Protein AF-A0A957HB19-F1 (afdb_monomer_lite)

Sequence (182 aa):
MRMFRFAVVLMVLAFVAALVPATLAQDTSLGLNGDDAALLGAATANSSEYSQLSFAYTGDFNVSGIPDSGDVSVSFSGSGAVNGEAEAFEMTISGQATVEGQTNPFELELRVIGDMFYVNLGPAFGGWLGGSINEMMDLSSAMGGSMLPVDPSTLQDPEAMSEAMGQIMEMPGMMEAITALS

Foldseek 3Di:
DVVVVVVVVVVVVVVCVVVVVVVVPPPPQPPDDPVVSVVVVVVVVVVVPDQKDKDKDKDKDWDADDPPWGIKIKTKIKIKMHGNVQNKIKMKMWIWIATPNDIDTWIKIWMDGPQKIWIARDVVVPGIDMDGPVVVVVVCQVVVVPPDLDRVVLVVPPVSVVVSVVVVVVDPCVVVVVVVVD

Radius of gyration: 26.48 Å; chains: 1; bounding box: 52×46×79 Å

Secondary structure (DSSP, 8-state):
-HHHHHHHHHHHHHHHHHHHHHHHSS-TTTT--HHHHHHHHHHHHHHTT-SEEEEEEEEEEEE---TTT--EEEEEEEEEEEETTTTEEEEEEEEEEEETTEEEEEEEEEEEETTEEEEE--GGGTSEEEEEHHHHHHHHHHHHTTT-SS-GGGGS-HHHHHHHHHHHHTSTTHHHHHHH--

Structure (mmCIF, N/CA/C/O backbone):
data_AF-A0A957HB19-F1
#
_entry.id   AF-A0A957HB19-F1
#
loop_
_atom_site.group_PDB
_atom_site.id
_atom_site.type_symbol
_atom_site.label_atom_id
_atom_site.label_alt_id
_atom_site.label_comp_id
_atom_site.label_asym_id
_atom_site.label_entity_id
_atom_site.label_seq_id
_atom_site.pdbx_PDB_ins_code
_atom_site.Cartn_x
_atom_site.Cartn_y
_atom_site.Cartn_z
_atom_site.occupancy
_atom_site.B_iso_or_equiv
_atom_site.auth_seq_id
_atom_site.auth_comp_id
_atom_site.auth_asym_id
_atom_site.auth_atom_id
_atom_site.pdbx_PDB_model_num
ATOM 1 N N . MET A 1 1 ? 6.281 -35.777 55.386 1.00 58.38 1 MET A N 1
ATOM 2 C CA . MET A 1 1 ? 5.238 -35.196 54.499 1.00 58.38 1 MET A CA 1
ATOM 3 C C . MET A 1 1 ? 5.068 -33.679 54.624 1.00 58.38 1 MET A C 1
ATOM 5 O O . MET A 1 1 ? 4.928 -33.041 53.592 1.00 58.38 1 MET A O 1
ATOM 9 N N . ARG A 1 2 ? 5.100 -33.064 55.822 1.00 58.09 2 ARG A N 1
ATOM 10 C CA . ARG A 1 2 ? 4.952 -31.594 55.958 1.00 58.09 2 ARG A CA 1
ATOM 11 C C . ARG A 1 2 ? 6.077 -30.792 55.281 1.00 58.09 2 ARG A C 1
ATOM 13 O O . ARG A 1 2 ? 5.779 -29.840 54.577 1.00 58.09 2 ARG A O 1
ATOM 20 N N . MET A 1 3 ? 7.335 -31.231 55.400 1.00 68.56 3 MET A N 1
ATOM 21 C CA . MET A 1 3 ? 8.467 -30.549 54.747 1.00 68.56 3 MET A CA 1
ATOM 22 C C . MET A 1 3 ? 8.431 -30.618 53.212 1.00 68.56 3 MET A C 1
ATOM 24 O O . MET A 1 3 ? 8.781 -29.650 52.553 1.00 68.56 3 MET A O 1
ATOM 28 N N . PHE A 1 4 ? 7.940 -31.721 52.636 1.00 71.44 4 PHE A N 1
ATOM 29 C CA . PHE A 1 4 ? 7.810 -31.861 51.180 1.00 71.44 4 PHE A CA 1
ATOM 30 C C . PHE A 1 4 ? 6.782 -30.878 50.602 1.00 71.44 4 PHE A C 1
ATOM 32 O O . PHE A 1 4 ? 7.027 -30.251 49.580 1.00 71.44 4 PHE A O 1
ATOM 39 N N . ARG A 1 5 ? 5.658 -30.669 51.302 1.00 72.06 5 ARG A N 1
ATOM 40 C CA . ARG A 1 5 ? 4.642 -29.681 50.903 1.00 72.06 5 ARG A CA 1
ATOM 41 C C . ARG A 1 5 ? 5.182 -28.248 50.953 1.00 72.06 5 ARG A C 1
ATOM 43 O O . ARG A 1 5 ? 4.887 -27.470 50.058 1.00 72.06 5 ARG A O 1
ATOM 50 N N . PHE A 1 6 ? 6.008 -27.923 51.949 1.00 83.38 6 PHE A N 1
ATOM 51 C CA . PHE A 1 6 ? 6.676 -26.619 52.027 1.00 83.38 6 PHE A CA 1
ATOM 52 C C . PHE A 1 6 ? 7.694 -26.405 50.902 1.00 83.38 6 PHE A C 1
ATOM 54 O O . PHE A 1 6 ? 7.733 -25.321 50.329 1.00 83.38 6 PHE A O 1
ATOM 61 N N . ALA A 1 7 ? 8.468 -27.435 50.547 1.00 81.81 7 ALA A N 1
ATOM 62 C CA . ALA A 1 7 ? 9.421 -27.360 49.441 1.00 81.81 7 ALA A CA 1
ATOM 63 C C . ALA A 1 7 ? 8.722 -27.116 48.092 1.00 81.81 7 ALA A C 1
ATOM 65 O O . ALA A 1 7 ? 9.163 -26.270 47.320 1.00 81.81 7 ALA A O 1
ATOM 66 N N . VAL A 1 8 ? 7.596 -27.792 47.838 1.00 84.38 8 VAL A N 1
ATOM 67 C CA . VAL A 1 8 ? 6.801 -27.592 46.614 1.00 84.38 8 VAL A CA 1
ATOM 68 C C . VAL A 1 8 ? 6.207 -26.182 46.556 1.00 84.38 8 VAL A C 1
ATOM 70 O O . VAL A 1 8 ? 6.277 -25.537 45.515 1.00 84.38 8 VAL A O 1
ATOM 73 N N . VAL A 1 9 ? 5.676 -25.663 47.668 1.00 87.62 9 VAL A N 1
ATOM 74 C CA . VAL A 1 9 ? 5.139 -24.291 47.712 1.00 87.62 9 VAL A CA 1
ATOM 75 C C . VAL A 1 9 ? 6.237 -23.257 47.464 1.00 87.62 9 VAL A C 1
ATOM 77 O O . VAL A 1 9 ? 6.033 -22.350 46.666 1.00 87.62 9 VAL A O 1
ATOM 80 N N . LEU A 1 10 ? 7.413 -23.410 48.080 1.00 86.44 10 LEU A N 1
ATOM 81 C CA . LEU A 1 10 ? 8.551 -22.510 47.856 1.00 86.44 10 LEU A CA 1
ATOM 82 C C . LEU A 1 10 ? 9.069 -22.568 46.417 1.00 86.44 10 LEU A C 1
ATOM 84 O O . LEU A 1 10 ? 9.413 -21.530 45.862 1.00 86.44 10 LEU A O 1
ATOM 88 N N . MET A 1 11 ? 9.081 -23.750 45.798 1.00 87.62 11 MET A N 1
ATOM 89 C CA . MET A 1 11 ? 9.451 -23.909 44.392 1.00 87.62 11 MET A CA 1
ATOM 90 C C . MET A 1 11 ? 8.470 -23.176 43.471 1.00 87.62 11 MET A C 1
ATOM 92 O O . MET A 1 11 ? 8.909 -22.437 42.596 1.00 87.62 11 MET A O 1
ATOM 96 N N . VAL A 1 12 ? 7.158 -23.325 43.682 1.00 86.38 12 VAL A N 1
ATOM 97 C CA . VAL A 1 12 ? 6.139 -22.602 42.900 1.00 86.38 12 VAL A CA 1
ATOM 98 C C . VAL A 1 12 ? 6.275 -21.092 43.101 1.00 86.38 12 VAL A C 1
ATOM 100 O O . VAL A 1 12 ? 6.215 -20.338 42.137 1.00 86.38 12 VAL A O 1
ATOM 103 N N . LEU A 1 13 ? 6.525 -20.643 44.332 1.00 86.44 13 LEU A N 1
ATOM 104 C CA . LEU A 1 13 ? 6.672 -19.222 44.649 1.00 86.44 13 LEU A CA 1
ATOM 105 C C . LEU A 1 13 ? 7.944 -18.622 44.029 1.00 86.44 13 LEU A C 1
ATOM 107 O O . LEU A 1 13 ? 7.901 -17.509 43.515 1.00 86.44 13 LEU A O 1
ATOM 111 N N . ALA A 1 14 ? 9.044 -19.380 44.000 1.00 84.88 14 ALA A N 1
ATOM 112 C CA . ALA A 1 14 ? 10.265 -19.008 43.289 1.00 84.88 14 ALA A CA 1
ATOM 113 C C . ALA A 1 14 ? 10.051 -18.960 41.767 1.00 84.88 14 ALA A C 1
ATOM 115 O O . ALA A 1 14 ? 10.552 -18.053 41.109 1.00 84.88 14 ALA A O 1
ATOM 116 N N . PHE A 1 15 ? 9.266 -19.889 41.213 1.00 79.19 15 PHE A N 1
ATOM 117 C CA . PHE A 1 15 ? 8.933 -19.912 39.787 1.00 79.19 15 PHE A CA 1
ATOM 118 C C . PHE A 1 15 ? 8.067 -18.708 39.387 1.00 79.19 15 PHE A C 1
ATOM 120 O O . PHE A 1 15 ? 8.348 -18.047 38.392 1.00 79.19 15 PHE A O 1
ATOM 127 N N . VAL A 1 16 ? 7.068 -18.358 40.204 1.00 78.94 16 VAL A N 1
ATOM 128 C CA . VAL A 1 16 ? 6.241 -17.155 40.009 1.00 78.94 16 VAL A CA 1
ATOM 129 C C . VAL A 1 16 ? 7.084 -15.885 40.155 1.00 78.94 16 VAL A C 1
ATOM 131 O O . VAL A 1 16 ? 6.994 -14.995 39.316 1.00 78.94 16 VAL A O 1
ATOM 134 N N . ALA A 1 17 ? 7.959 -15.812 41.163 1.00 79.88 17 ALA A N 1
ATOM 135 C CA . ALA A 1 17 ? 8.845 -14.665 41.360 1.00 79.88 17 ALA A CA 1
ATOM 136 C C . ALA A 1 17 ? 9.857 -14.475 40.214 1.00 79.88 17 ALA A C 1
ATOM 138 O O . ALA A 1 17 ? 10.250 -13.345 39.940 1.00 79.88 17 ALA A O 1
ATOM 139 N N . ALA A 1 18 ? 10.260 -15.555 39.537 1.00 73.19 18 ALA A N 1
ATOM 140 C CA . ALA A 1 18 ? 11.157 -15.500 38.383 1.00 73.19 18 ALA A CA 1
ATOM 141 C C . ALA A 1 18 ? 10.434 -15.155 37.067 1.00 73.19 18 ALA A C 1
ATOM 143 O O . ALA A 1 18 ? 11.005 -14.475 36.218 1.00 73.19 18 ALA A O 1
ATOM 144 N N . LEU A 1 19 ? 9.184 -15.597 36.892 1.00 63.00 19 LEU A N 1
ATOM 145 C CA . LEU A 1 19 ? 8.416 -15.370 35.662 1.00 63.00 19 LEU A CA 1
ATOM 146 C C . LEU A 1 19 ? 7.810 -13.965 35.572 1.00 63.00 19 LEU A C 1
ATOM 148 O O . LEU A 1 19 ? 7.739 -13.411 34.479 1.00 63.00 19 LEU A O 1
ATOM 152 N N . VAL A 1 20 ? 7.408 -13.370 36.699 1.00 65.75 20 VAL A N 1
ATOM 153 C CA . VAL A 1 20 ? 6.741 -12.055 36.7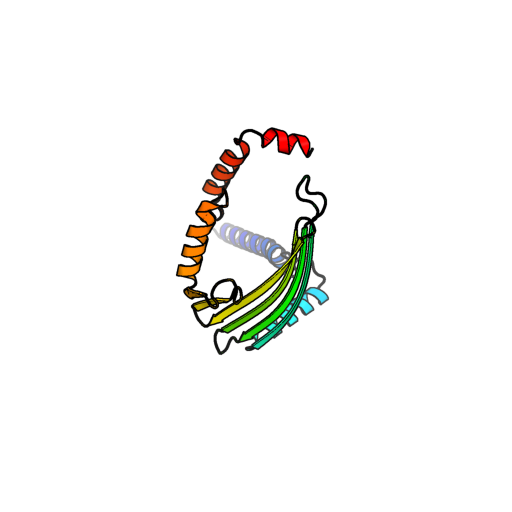12 1.00 65.75 20 VAL A CA 1
ATOM 154 C C . VAL A 1 20 ? 7.622 -10.935 36.130 1.00 65.75 20 VAL A C 1
ATOM 156 O O . VAL A 1 20 ? 7.134 -10.198 35.273 1.00 65.75 20 VAL A O 1
ATOM 159 N N . PRO A 1 21 ? 8.918 -10.804 36.485 1.00 62.47 21 PRO A N 1
ATOM 160 C CA . PRO A 1 21 ? 9.783 -9.806 35.860 1.00 62.47 21 PRO A CA 1
ATOM 161 C C . PRO A 1 21 ? 10.007 -10.071 34.369 1.00 62.47 21 PRO A C 1
ATOM 163 O O . PRO A 1 21 ? 10.090 -9.122 33.605 1.00 62.47 21 PRO A O 1
ATOM 166 N N . ALA A 1 22 ? 10.058 -11.335 33.935 1.00 61.47 22 ALA A N 1
ATOM 167 C CA . ALA A 1 22 ? 10.263 -11.688 32.529 1.00 61.47 22 ALA A CA 1
ATOM 168 C C . ALA A 1 22 ? 9.052 -11.328 31.650 1.00 61.47 22 ALA A C 1
ATOM 170 O O . ALA A 1 22 ? 9.232 -10.869 30.527 1.00 61.47 22 ALA A O 1
ATOM 171 N N . THR A 1 23 ? 7.827 -11.464 32.170 1.00 58.50 23 THR A N 1
ATOM 172 C CA . THR A 1 23 ? 6.610 -11.002 31.477 1.00 58.50 23 THR A CA 1
ATOM 173 C C . THR A 1 23 ? 6.454 -9.483 31.491 1.00 58.50 23 THR A C 1
ATOM 175 O O . THR A 1 23 ? 5.853 -8.932 30.581 1.00 58.50 23 THR A O 1
ATOM 178 N N . LEU A 1 24 ? 7.002 -8.802 32.503 1.00 57.06 24 LEU A N 1
ATOM 179 C CA . LEU A 1 24 ? 7.000 -7.335 32.591 1.00 57.06 24 LEU A CA 1
ATOM 180 C C . LEU A 1 24 ? 8.179 -6.685 31.842 1.00 57.06 24 LEU A C 1
ATOM 182 O O . LEU A 1 24 ? 8.154 -5.482 31.612 1.00 57.06 24 LEU A O 1
ATOM 186 N N . ALA A 1 25 ? 9.203 -7.463 31.477 1.00 56.97 25 ALA A N 1
ATOM 187 C CA . ALA A 1 25 ? 10.371 -7.026 30.707 1.00 56.97 25 ALA A CA 1
ATOM 188 C C . ALA A 1 25 ? 10.254 -7.312 29.200 1.00 56.97 25 ALA A C 1
ATOM 190 O O . ALA A 1 25 ? 11.120 -6.887 28.436 1.00 56.97 25 ALA A O 1
ATOM 191 N N . GLN A 1 26 ? 9.205 -8.015 28.753 1.00 55.59 26 GLN A N 1
ATOM 192 C CA . GLN A 1 26 ? 8.789 -7.957 27.353 1.00 55.59 26 GLN A CA 1
ATOM 193 C C . GLN A 1 26 ? 8.172 -6.583 27.133 1.00 55.59 26 GLN A C 1
ATOM 195 O O . GLN A 1 26 ? 6.976 -6.381 27.314 1.00 55.59 26 GLN A O 1
ATOM 200 N N . ASP A 1 27 ? 9.048 -5.626 26.855 1.00 54.56 27 ASP A N 1
ATOM 201 C CA . ASP A 1 27 ? 8.723 -4.230 26.655 1.00 54.56 27 ASP A CA 1
ATOM 202 C C . ASP A 1 27 ? 7.704 -4.118 25.513 1.00 54.56 27 ASP A C 1
ATOM 204 O O . ASP A 1 27 ? 8.034 -4.215 24.329 1.00 54.56 27 ASP A O 1
ATOM 208 N N . THR A 1 28 ? 6.428 -3.965 25.872 1.00 59.69 28 THR A N 1
ATOM 209 C CA . THR A 1 28 ? 5.315 -3.812 24.922 1.00 59.69 28 THR A CA 1
ATOM 210 C C . THR A 1 28 ? 5.463 -2.551 24.069 1.00 59.69 28 THR A C 1
ATOM 212 O O . THR A 1 28 ? 4.689 -2.341 23.143 1.00 59.69 28 THR A O 1
ATOM 215 N N . SER A 1 29 ? 6.449 -1.707 24.385 1.00 61.72 29 SER A N 1
ATOM 216 C CA . SER A 1 29 ? 6.801 -0.491 23.666 1.00 61.72 29 SER A CA 1
ATOM 217 C C . SER A 1 29 ? 7.586 -0.728 22.373 1.00 61.72 29 SER A C 1
ATOM 219 O O . SER A 1 29 ? 7.877 0.246 21.693 1.00 61.72 29 SER A O 1
ATOM 221 N N . LEU A 1 30 ? 7.971 -1.966 22.020 1.00 72.31 30 LEU A N 1
ATOM 222 C CA . LEU A 1 30 ? 8.841 -2.244 20.859 1.00 72.31 30 LEU A CA 1
ATOM 223 C C . LEU A 1 30 ? 10.184 -1.476 20.908 1.00 72.31 30 LEU A C 1
ATOM 225 O O . LEU A 1 30 ? 10.783 -1.192 19.873 1.00 72.31 30 LEU A O 1
ATOM 229 N N . GLY A 1 31 ? 10.660 -1.135 22.111 1.00 77.44 31 GLY A N 1
ATOM 230 C CA . GLY A 1 31 ? 11.873 -0.336 22.312 1.00 77.44 31 GLY A CA 1
ATOM 231 C C . GLY A 1 31 ? 11.663 1.179 22.199 1.00 77.44 31 GLY A C 1
ATOM 232 O O . GLY A 1 31 ? 12.643 1.921 22.125 1.00 77.44 31 GLY A O 1
ATOM 233 N N . LEU A 1 32 ? 10.413 1.648 22.179 1.00 79.69 32 LEU A N 1
ATOM 234 C CA . LEU A 1 32 ? 10.071 3.067 22.251 1.00 79.69 32 LEU A CA 1
ATOM 235 C C . LEU A 1 32 ? 10.176 3.580 23.694 1.00 79.69 32 LEU A C 1
ATOM 237 O O . LEU A 1 32 ? 10.000 2.836 24.658 1.00 79.69 32 LEU A O 1
ATOM 241 N N . ASN A 1 33 ? 10.436 4.879 23.865 1.00 88.31 33 ASN A N 1
ATOM 242 C CA . ASN A 1 33 ? 10.312 5.481 25.192 1.00 88.31 33 ASN A CA 1
ATOM 243 C C . ASN A 1 33 ? 8.830 5.480 25.641 1.00 88.31 33 ASN A C 1
ATOM 245 O O . ASN A 1 33 ? 7.916 5.329 24.828 1.00 88.31 33 ASN A O 1
ATOM 249 N N . GLY A 1 34 ? 8.584 5.624 26.948 1.00 85.62 34 GLY A N 1
ATOM 250 C CA . GLY A 1 34 ? 7.233 5.505 27.513 1.00 85.62 34 GLY A CA 1
ATOM 251 C C . GLY A 1 34 ? 6.215 6.504 26.948 1.00 85.62 34 GLY A C 1
ATOM 252 O O . GLY A 1 34 ? 5.042 6.157 26.814 1.00 85.62 34 GLY A O 1
ATOM 253 N N . ASP A 1 35 ? 6.659 7.704 26.569 1.00 88.00 35 ASP A N 1
ATOM 254 C CA . ASP A 1 35 ? 5.794 8.736 25.991 1.00 88.00 35 ASP A CA 1
ATOM 255 C C . ASP A 1 35 ? 5.421 8.400 24.536 1.00 88.00 35 ASP A C 1
ATOM 257 O O . ASP A 1 35 ? 4.253 8.496 24.158 1.00 88.00 35 ASP A O 1
ATOM 261 N N . ASP A 1 36 ? 6.374 7.914 23.738 1.00 84.38 36 ASP A N 1
ATOM 262 C CA . ASP A 1 36 ? 6.158 7.479 22.353 1.00 84.38 36 ASP A CA 1
ATOM 263 C C . ASP A 1 36 ? 5.262 6.235 22.289 1.00 84.38 36 ASP A C 1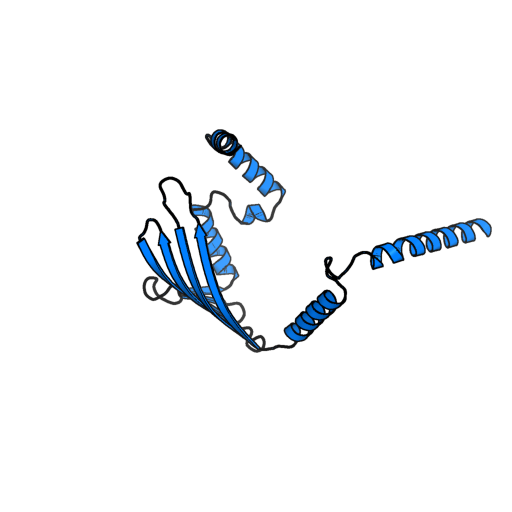
ATOM 265 O O . ASP A 1 36 ? 4.357 6.151 21.456 1.00 84.38 36 ASP A O 1
ATOM 269 N N . ALA A 1 37 ? 5.455 5.286 23.208 1.00 80.81 37 ALA A N 1
ATOM 270 C CA . ALA A 1 37 ? 4.590 4.117 23.332 1.00 80.81 37 ALA A CA 1
ATOM 271 C C . ALA A 1 37 ? 3.150 4.513 23.702 1.00 80.81 37 ALA A C 1
ATOM 273 O O . ALA A 1 37 ? 2.193 3.966 23.148 1.00 80.81 37 ALA A O 1
ATOM 274 N N . ALA A 1 38 ? 2.982 5.491 24.599 1.00 85.31 38 ALA A N 1
ATOM 275 C CA . ALA A 1 38 ? 1.671 6.022 24.958 1.00 85.31 38 ALA A CA 1
ATOM 276 C C . ALA A 1 38 ? 1.005 6.757 23.782 1.00 85.31 38 ALA A C 1
ATOM 278 O O . ALA A 1 38 ? -0.193 6.578 23.556 1.00 85.31 38 ALA A O 1
ATOM 279 N N . LEU A 1 39 ? 1.767 7.531 23.001 1.00 85.62 39 LEU A N 1
ATOM 280 C CA . LEU A 1 39 ? 1.274 8.196 21.792 1.00 85.62 39 LEU A CA 1
ATOM 281 C C . LEU A 1 39 ? 0.835 7.190 20.722 1.00 85.62 39 LEU A C 1
ATOM 283 O O . LEU A 1 39 ? -0.255 7.334 20.170 1.00 85.62 39 LEU A O 1
ATOM 287 N N . LEU A 1 40 ? 1.634 6.152 20.461 1.00 82.94 40 LEU A N 1
ATOM 288 C CA . LEU A 1 40 ? 1.288 5.096 19.506 1.00 82.94 40 LEU A CA 1
ATOM 289 C C . LEU A 1 40 ? 0.053 4.304 19.965 1.00 82.94 40 LEU A C 1
ATOM 291 O O . LEU A 1 40 ? -0.844 4.025 19.166 1.00 82.94 40 LEU A O 1
ATOM 295 N N . GLY A 1 41 ? -0.024 3.990 21.260 1.00 82.56 41 GLY A N 1
ATOM 296 C CA . GLY A 1 41 ? -1.184 3.337 21.863 1.00 82.56 41 GLY A CA 1
ATOM 297 C C . GLY A 1 41 ? -2.454 4.180 21.733 1.00 82.56 41 GLY A C 1
ATOM 298 O O . GLY A 1 41 ? -3.487 3.669 21.308 1.00 82.56 41 GLY A O 1
ATOM 299 N N . ALA A 1 42 ? -2.372 5.483 22.016 1.00 83.81 42 ALA A N 1
ATOM 300 C CA . ALA A 1 42 ? -3.491 6.409 21.860 1.00 83.81 42 ALA A CA 1
ATOM 301 C C . ALA A 1 42 ? -3.912 6.576 20.390 1.00 83.81 42 ALA A C 1
ATOM 303 O O . ALA A 1 42 ? -5.105 6.591 20.093 1.00 83.81 42 ALA A O 1
ATOM 304 N N . ALA A 1 43 ? -2.957 6.653 19.458 1.00 79.69 43 ALA A N 1
ATOM 305 C CA . ALA A 1 43 ? -3.244 6.712 18.026 1.00 79.69 43 ALA A CA 1
ATOM 306 C C . ALA A 1 43 ? -3.964 5.445 17.533 1.00 79.69 43 ALA A C 1
ATOM 308 O O . ALA A 1 43 ? -4.912 5.549 16.760 1.00 79.69 43 ALA A O 1
ATOM 309 N N . THR A 1 44 ? -3.554 4.272 18.024 1.00 78.56 44 THR A N 1
ATOM 310 C CA . THR A 1 44 ? -4.175 2.978 17.692 1.00 78.56 44 THR A CA 1
ATOM 311 C C . THR A 1 44 ? -5.575 2.843 18.294 1.00 78.56 44 THR A C 1
ATOM 313 O O . THR A 1 44 ? -6.501 2.391 17.627 1.00 78.56 44 THR A O 1
ATOM 316 N N . ALA A 1 45 ? -5.756 3.262 19.550 1.00 78.06 45 ALA A N 1
ATOM 317 C CA . ALA A 1 45 ? -7.071 3.268 20.185 1.00 78.06 45 ALA A CA 1
ATOM 318 C C . ALA A 1 45 ? -8.041 4.176 19.413 1.00 78.06 45 ALA A C 1
ATOM 320 O O . ALA A 1 45 ? -9.124 3.738 19.037 1.00 78.06 45 ALA A O 1
ATOM 321 N N . ASN A 1 46 ? -7.603 5.393 19.075 1.00 78.06 46 ASN A N 1
ATOM 322 C CA . ASN A 1 46 ? -8.402 6.330 18.291 1.00 78.06 46 ASN A CA 1
ATOM 323 C C . ASN A 1 46 ? -8.687 5.807 16.875 1.00 78.06 46 ASN A C 1
ATOM 325 O O . ASN A 1 46 ? -9.778 6.030 16.363 1.00 78.06 46 ASN A O 1
ATOM 329 N N . SER A 1 47 ? -7.741 5.113 16.226 1.00 74.00 47 SER A N 1
ATOM 330 C CA . SER A 1 47 ? -7.952 4.610 14.863 1.00 74.00 47 SER A CA 1
ATOM 331 C C . SER A 1 47 ? -9.005 3.504 14.792 1.00 74.00 47 SER A C 1
ATOM 333 O O . SER A 1 47 ? -9.747 3.440 13.815 1.00 74.00 47 SER A O 1
ATOM 335 N N . SER A 1 48 ? -9.119 2.685 15.841 1.00 71.31 48 SER A N 1
ATOM 336 C CA . SER A 1 48 ? -10.114 1.609 15.930 1.00 71.31 48 SER A CA 1
ATOM 337 C C . SER A 1 48 ? -11.564 2.089 16.089 1.00 71.31 48 SER A C 1
ATOM 339 O O . SER A 1 48 ? -12.488 1.305 15.883 1.00 71.31 48 SER A O 1
ATOM 341 N N . GLU A 1 49 ? -11.777 3.365 16.424 1.00 78.19 49 GLU A N 1
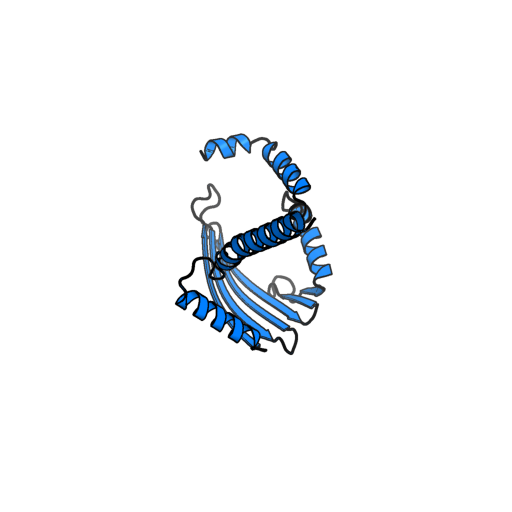ATOM 342 C CA . GLU A 1 49 ? -13.111 3.950 16.613 1.00 78.19 49 GLU A CA 1
ATOM 343 C C . GLU A 1 49 ? -13.682 4.609 15.344 1.00 78.19 49 GLU A C 1
ATOM 345 O O . GLU A 1 49 ? -14.870 4.937 15.304 1.00 78.19 49 GLU A O 1
ATOM 350 N N . TYR A 1 50 ? -12.878 4.808 14.293 1.00 80.38 50 TYR A N 1
ATOM 351 C CA . TYR A 1 50 ? -13.353 5.454 13.069 1.00 80.38 50 TYR A CA 1
ATOM 352 C C . TYR A 1 50 ? -14.073 4.467 12.147 1.00 80.38 50 TYR A C 1
ATOM 354 O O . TYR A 1 50 ? -13.492 3.491 11.679 1.00 80.38 50 TYR A O 1
ATOM 362 N N . SER A 1 51 ? -15.327 4.777 11.801 1.00 86.62 51 SER A N 1
ATOM 363 C CA . SER A 1 51 ? -16.057 4.065 10.746 1.00 86.62 51 SER A CA 1
ATOM 364 C C . SER A 1 51 ? -15.675 4.525 9.339 1.00 86.62 51 SER A C 1
ATOM 366 O O . SER A 1 51 ? -16.000 3.846 8.369 1.00 86.62 51 SER A O 1
ATOM 368 N N . GLN A 1 52 ? -14.986 5.662 9.204 1.00 90.12 52 GLN A N 1
ATOM 369 C CA . GLN A 1 52 ? -14.546 6.203 7.921 1.00 90.12 52 GLN A CA 1
ATOM 370 C C . GLN A 1 52 ? -13.139 6.793 8.030 1.00 90.12 52 GLN A C 1
ATOM 372 O O . GLN A 1 52 ? -12.844 7.552 8.952 1.00 90.12 52 GLN A O 1
ATOM 377 N N . LEU A 1 53 ? -12.282 6.473 7.064 1.00 91.81 53 LEU A N 1
ATOM 378 C CA . LEU A 1 53 ? -10.927 7.005 6.938 1.00 91.81 53 LEU A CA 1
ATOM 379 C C . LEU A 1 53 ? -10.712 7.446 5.496 1.00 91.81 53 LEU A C 1
ATOM 381 O O . LEU A 1 53 ? -10.861 6.635 4.592 1.00 91.81 53 LEU A O 1
ATOM 385 N N . SER A 1 54 ? -10.305 8.691 5.272 1.00 94.12 54 SER A N 1
ATOM 386 C CA . SER A 1 54 ? -9.825 9.145 3.963 1.00 94.12 54 SER A CA 1
ATOM 387 C C . SER A 1 54 ? -8.332 9.415 4.031 1.00 94.12 54 SER A C 1
ATOM 389 O O . SER A 1 54 ? -7.838 9.962 5.018 1.00 94.12 54 SER A O 1
ATOM 391 N N . PHE A 1 55 ? -7.609 9.046 2.981 1.00 93.25 55 PHE A N 1
ATOM 392 C CA . PHE A 1 55 ? -6.166 9.220 2.901 1.00 93.25 55 PHE A CA 1
ATOM 393 C C . PHE A 1 55 ? -5.751 9.709 1.515 1.00 93.25 55 PHE A C 1
ATOM 395 O O . PHE A 1 55 ? -6.433 9.481 0.516 1.00 93.25 55 PHE A O 1
ATOM 402 N N . ALA A 1 56 ? -4.613 10.390 1.468 1.00 94.88 56 ALA A N 1
ATOM 403 C CA . ALA A 1 56 ? -3.953 10.814 0.244 1.00 94.88 56 ALA A CA 1
ATOM 404 C C . ALA A 1 56 ? -2.453 10.571 0.394 1.00 94.88 56 ALA A C 1
ATOM 406 O O . ALA A 1 56 ? -1.909 10.702 1.493 1.00 94.88 56 ALA A O 1
ATOM 407 N N . TYR A 1 57 ? -1.795 10.197 -0.695 1.00 92.69 57 TYR A N 1
ATOM 408 C CA . TYR A 1 57 ? -0.381 9.853 -0.685 1.00 92.69 57 TYR A CA 1
ATOM 409 C C . TYR A 1 57 ? 0.293 10.213 -2.004 1.00 92.69 57 TYR A C 1
ATOM 411 O O . TYR A 1 57 ? -0.336 10.345 -3.055 1.00 92.69 57 TYR A O 1
ATOM 419 N N . THR A 1 58 ? 1.608 10.348 -1.922 1.00 94.50 58 THR A N 1
ATOM 420 C CA . THR A 1 58 ? 2.516 10.522 -3.051 1.00 94.50 58 THR A CA 1
ATOM 421 C C . THR A 1 58 ? 3.746 9.672 -2.784 1.00 94.50 58 THR A C 1
ATOM 423 O O . THR A 1 58 ? 4.214 9.621 -1.645 1.00 94.50 58 THR A O 1
ATOM 426 N N . GLY A 1 59 ? 4.266 9.011 -3.807 1.00 94.19 59 GLY A N 1
ATOM 427 C CA . GLY A 1 59 ? 5.455 8.184 -3.710 1.00 94.19 59 GLY A CA 1
ATOM 428 C C . GLY A 1 59 ? 6.292 8.289 -4.972 1.00 94.19 59 GLY A C 1
ATOM 429 O O . GLY A 1 59 ? 5.766 8.379 -6.080 1.00 94.19 59 GLY A O 1
ATOM 430 N N . ASP A 1 60 ? 7.602 8.243 -4.780 1.00 93.25 60 ASP A N 1
ATOM 431 C CA . ASP A 1 60 ? 8.583 8.215 -5.852 1.00 93.25 60 ASP A CA 1
ATOM 432 C C . ASP A 1 60 ? 9.517 7.032 -5.612 1.00 93.25 60 ASP A C 1
ATOM 434 O O . ASP A 1 60 ? 10.122 6.895 -4.547 1.00 93.25 60 ASP A O 1
ATOM 438 N N . PHE A 1 61 ? 9.637 6.169 -6.611 1.00 92.12 61 PHE A N 1
ATOM 439 C CA . PHE A 1 61 ? 10.535 5.029 -6.624 1.00 92.12 61 PHE A CA 1
ATOM 440 C C . PHE A 1 61 ? 11.533 5.219 -7.757 1.00 92.12 61 PHE A C 1
ATOM 442 O O . PHE A 1 61 ? 11.145 5.382 -8.909 1.00 92.12 61 PHE A O 1
ATOM 449 N N . ASN A 1 62 ? 12.821 5.223 -7.436 1.00 92.06 62 ASN A N 1
ATOM 450 C CA . ASN A 1 62 ? 13.883 5.402 -8.416 1.00 92.06 62 ASN A CA 1
ATOM 451 C C . ASN A 1 62 ? 14.908 4.289 -8.224 1.00 92.06 62 ASN A C 1
ATOM 453 O O . ASN A 1 62 ? 15.458 4.137 -7.134 1.00 92.06 62 ASN A O 1
ATOM 457 N N . VAL A 1 63 ? 15.163 3.533 -9.285 1.00 89.31 63 VAL A N 1
ATOM 458 C CA . VAL A 1 63 ? 16.205 2.511 -9.349 1.00 89.31 63 VAL A CA 1
ATOM 459 C C . VAL A 1 63 ? 17.172 2.918 -10.439 1.00 89.31 63 VAL A C 1
ATOM 461 O O . VAL A 1 63 ? 16.781 3.105 -11.588 1.00 89.31 63 VAL A O 1
ATOM 464 N N . SER A 1 64 ? 18.436 3.052 -10.067 1.00 90.12 64 SER A N 1
ATOM 465 C CA . SER A 1 64 ? 19.518 3.360 -10.991 1.00 90.12 64 SER A CA 1
ATOM 466 C C . SER A 1 64 ? 20.573 2.262 -10.981 1.00 90.12 64 SER A C 1
ATOM 468 O O . SER A 1 64 ? 20.654 1.460 -10.048 1.00 90.12 64 SER A O 1
ATOM 470 N N . GLY A 1 65 ? 21.388 2.223 -12.036 1.00 83.44 65 GLY A N 1
ATOM 471 C CA . GLY A 1 65 ? 22.526 1.303 -12.123 1.00 83.44 65 GLY A CA 1
ATOM 472 C C . GLY A 1 65 ? 22.191 -0.112 -12.599 1.00 83.44 65 GLY A C 1
ATOM 473 O O . GLY A 1 65 ? 22.986 -1.018 -12.363 1.00 83.44 65 GLY A O 1
ATOM 474 N N . ILE A 1 66 ? 21.058 -0.311 -13.281 1.00 83.31 66 ILE A N 1
ATOM 475 C CA . ILE A 1 66 ? 20.750 -1.570 -13.972 1.00 83.31 66 ILE A CA 1
ATOM 476 C C . ILE A 1 66 ? 21.528 -1.589 -15.301 1.00 83.31 66 ILE A C 1
ATOM 478 O O . ILE A 1 66 ? 21.266 -0.739 -16.161 1.00 83.31 66 ILE A O 1
ATOM 482 N N . PRO A 1 67 ? 22.489 -2.515 -15.503 1.00 78.12 67 PRO A N 1
ATOM 483 C CA . PRO A 1 67 ? 23.174 -2.655 -16.785 1.00 78.12 67 PRO A CA 1
ATOM 484 C C . PRO A 1 67 ? 22.163 -2.923 -17.906 1.00 78.12 67 PRO A C 1
ATOM 486 O O . PRO A 1 67 ? 21.187 -3.643 -17.707 1.00 78.12 67 PRO A O 1
ATOM 489 N N . ASP A 1 68 ? 22.383 -2.321 -19.073 1.00 79.19 68 ASP A N 1
ATOM 490 C CA . ASP A 1 68 ? 21.598 -2.480 -20.309 1.00 79.19 68 ASP A CA 1
ATOM 491 C C . ASP A 1 68 ? 20.128 -2.001 -20.295 1.00 79.19 68 ASP A C 1
ATOM 493 O O . ASP A 1 68 ? 19.615 -1.679 -21.361 1.00 79.19 68 ASP A O 1
ATOM 497 N N . SER A 1 69 ? 19.466 -1.877 -19.136 1.00 70.94 69 SER A N 1
ATOM 498 C CA . SER A 1 69 ? 18.043 -1.467 -19.022 1.00 70.94 69 SER A CA 1
ATOM 499 C C . SER A 1 69 ? 17.836 0.002 -18.607 1.00 70.94 69 SER A C 1
ATOM 501 O O . SER A 1 69 ? 16.709 0.497 -18.569 1.00 70.94 69 SER A O 1
ATOM 503 N N . GLY A 1 70 ? 18.919 0.718 -18.283 1.00 83.50 70 GLY A N 1
ATOM 504 C CA . GLY A 1 70 ? 18.871 2.119 -17.859 1.00 83.50 70 GLY A CA 1
ATOM 505 C C . GLY A 1 70 ? 18.230 2.337 -16.483 1.00 83.50 70 GLY A C 1
ATOM 506 O O . GLY A 1 70 ? 17.987 1.399 -15.723 1.00 83.50 70 GLY A O 1
ATOM 507 N N . ASP A 1 71 ? 17.987 3.604 -16.149 1.00 87.81 71 ASP A N 1
ATOM 508 C CA . ASP A 1 71 ? 17.329 3.978 -14.897 1.00 87.81 71 ASP A CA 1
ATOM 509 C C . ASP A 1 71 ? 15.808 3.797 -15.018 1.00 87.81 71 ASP A C 1
ATOM 511 O O . ASP A 1 71 ? 15.198 4.153 -16.033 1.00 87.81 71 ASP A O 1
ATOM 515 N N . VAL A 1 72 ? 15.194 3.276 -13.957 1.00 90.88 72 VAL A N 1
ATOM 516 C CA . VAL A 1 72 ? 13.744 3.116 -13.826 1.00 90.88 72 VAL A CA 1
ATOM 517 C C . VAL A 1 72 ? 13.246 4.094 -12.773 1.00 90.88 72 VAL A C 1
ATOM 519 O O . VAL A 1 72 ? 13.672 4.041 -11.620 1.00 90.88 72 VAL A O 1
ATOM 522 N N . SER A 1 73 ? 12.317 4.972 -13.146 1.00 93.19 73 SER A N 1
ATOM 523 C CA . SER A 1 73 ? 11.642 5.862 -12.200 1.00 93.19 73 SER A CA 1
ATOM 524 C C . SER A 1 73 ? 10.134 5.685 -12.258 1.00 93.19 73 SER A C 1
ATOM 526 O O . SER A 1 73 ? 9.542 5.593 -13.327 1.00 93.19 73 SER A O 1
ATOM 528 N N . VAL A 1 74 ? 9.489 5.631 -11.102 1.00 93.69 74 VAL A N 1
ATOM 529 C CA . VAL A 1 74 ? 8.039 5.539 -10.968 1.00 93.69 74 V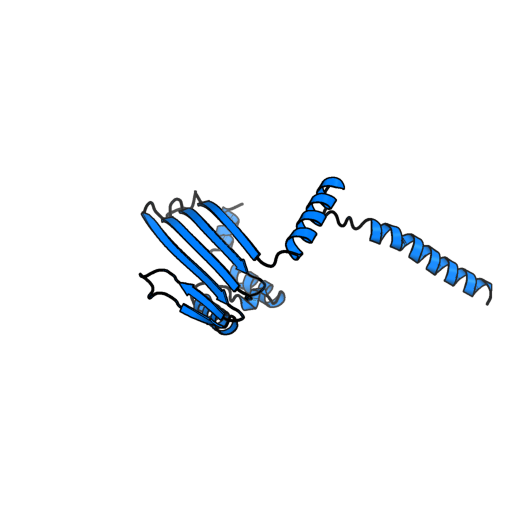AL A CA 1
ATOM 530 C C . VAL A 1 74 ? 7.609 6.596 -9.969 1.00 93.69 74 VAL A C 1
ATOM 532 O O . VAL A 1 74 ? 7.941 6.506 -8.792 1.00 93.69 74 VAL A O 1
ATOM 535 N N . SER A 1 75 ? 6.867 7.592 -10.434 1.00 96.19 75 SER A N 1
ATOM 536 C CA . SER A 1 75 ? 6.238 8.591 -9.570 1.00 96.19 75 SER A CA 1
ATOM 537 C C . SER A 1 75 ? 4.738 8.365 -9.585 1.00 96.19 75 SER A C 1
ATOM 539 O O . SER A 1 75 ? 4.142 8.265 -10.663 1.00 96.19 75 SER A O 1
ATOM 541 N N . PHE A 1 76 ? 4.121 8.301 -8.416 1.00 96.50 76 PHE A N 1
ATOM 542 C CA . PHE A 1 76 ? 2.696 8.049 -8.288 1.00 96.50 76 PHE A CA 1
ATOM 543 C C . PHE A 1 76 ? 2.084 8.863 -7.157 1.00 96.50 76 PHE A C 1
ATOM 545 O O . PHE A 1 76 ? 2.717 9.193 -6.156 1.00 96.50 76 PHE A O 1
ATOM 552 N N . SER A 1 77 ? 0.813 9.176 -7.317 1.00 97.50 77 SER A N 1
ATOM 553 C CA . SER A 1 77 ? -0.019 9.795 -6.305 1.00 97.50 77 SER A CA 1
ATOM 554 C C . SER A 1 77 ? -1.365 9.103 -6.276 1.00 97.50 77 SER A C 1
ATOM 556 O O . SER A 1 77 ? -1.783 8.444 -7.231 1.00 97.50 77 SER A O 1
ATOM 558 N N . GLY A 1 78 ? -2.048 9.235 -5.154 1.00 97.19 78 GLY A N 1
ATOM 559 C CA . GLY A 1 78 ? -3.352 8.637 -5.015 1.00 97.19 78 GLY A CA 1
ATOM 560 C C . GLY A 1 78 ? -4.112 9.165 -3.827 1.00 97.19 78 GLY A C 1
ATOM 561 O O . GLY A 1 78 ? -3.588 9.870 -2.959 1.00 97.19 78 GLY A O 1
ATOM 562 N N . SER A 1 79 ? -5.374 8.789 -3.801 1.00 97.25 79 SER A N 1
ATOM 563 C CA . SER A 1 79 ? -6.237 8.976 -2.653 1.00 97.25 79 SER A CA 1
ATOM 564 C C . SER A 1 79 ? -7.161 7.788 -2.525 1.00 97.25 79 SER A C 1
ATOM 566 O O . SER A 1 79 ? -7.427 7.078 -3.495 1.00 97.25 79 SER A O 1
ATOM 568 N N . GLY A 1 80 ? -7.667 7.587 -1.324 1.00 97.00 80 GLY A N 1
ATOM 569 C CA . GLY A 1 80 ? -8.604 6.521 -1.060 1.00 97.00 80 GLY A CA 1
ATOM 570 C C . GLY A 1 80 ? -9.440 6.798 0.166 1.00 97.00 80 GLY A C 1
ATOM 571 O O . GLY A 1 80 ? -9.202 7.746 0.924 1.00 97.00 80 GLY A O 1
ATOM 572 N N . ALA A 1 81 ? -10.432 5.944 0.339 1.00 95.38 81 ALA A N 1
ATOM 573 C CA . ALA A 1 81 ? -11.290 5.948 1.495 1.00 95.38 81 ALA A CA 1
ATOM 574 C C . ALA A 1 81 ? -11.576 4.519 1.949 1.00 95.38 81 ALA A C 1
ATOM 576 O O . ALA A 1 81 ? -11.704 3.594 1.150 1.00 95.38 81 ALA A O 1
ATOM 577 N N . VAL A 1 82 ? -11.691 4.359 3.259 1.00 94.00 82 VAL A N 1
ATOM 578 C CA . VAL A 1 82 ? -12.205 3.167 3.919 1.00 94.00 82 VAL A CA 1
ATOM 579 C C . VAL A 1 82 ? -13.511 3.568 4.576 1.00 94.00 82 VAL A C 1
ATOM 581 O O . VAL A 1 82 ? -13.555 4.564 5.296 1.00 94.00 82 VAL A O 1
ATOM 584 N N . ASN A 1 83 ? -14.566 2.806 4.334 1.00 92.81 83 ASN A N 1
ATOM 585 C CA . ASN A 1 83 ? -15.855 2.950 4.983 1.00 92.81 83 ASN A CA 1
ATOM 586 C C . ASN A 1 83 ? -16.218 1.610 5.630 1.00 92.81 83 ASN A C 1
ATOM 588 O O . ASN A 1 83 ? -16.680 0.687 4.964 1.00 92.81 83 ASN A O 1
ATOM 592 N N . GLY A 1 84 ? -15.996 1.517 6.938 1.00 88.88 84 GLY A N 1
ATOM 593 C CA . GLY A 1 84 ? -16.287 0.336 7.740 1.00 88.88 84 GLY A CA 1
ATOM 594 C C . GLY A 1 84 ? -17.781 0.043 7.889 1.00 88.88 84 GLY A C 1
ATOM 595 O O . GLY A 1 84 ? -18.139 -1.113 8.057 1.00 88.88 84 GLY A O 1
ATOM 596 N N . GLU A 1 85 ? -18.667 1.040 7.777 1.00 89.38 85 GLU A N 1
ATOM 597 C CA . GLU A 1 85 ? -20.124 0.808 7.807 1.00 89.38 85 GLU A CA 1
ATOM 598 C C . GLU A 1 85 ? -20.627 0.128 6.530 1.00 89.38 85 GLU A C 1
ATOM 600 O O . GLU A 1 85 ? -21.533 -0.700 6.581 1.00 89.38 85 GLU A O 1
ATOM 605 N N . ALA A 1 86 ? -20.044 0.486 5.386 1.00 88.94 86 ALA A N 1
ATOM 606 C CA . ALA A 1 86 ? -20.382 -0.087 4.088 1.00 88.94 86 ALA A CA 1
ATOM 607 C C . ALA A 1 86 ? -19.504 -1.294 3.708 1.00 88.94 86 ALA A C 1
ATOM 609 O O . ALA A 1 86 ? -19.665 -1.812 2.605 1.00 88.94 86 ALA A O 1
ATOM 610 N N . GLU A 1 87 ? -18.565 -1.695 4.577 1.00 90.94 87 GLU A N 1
ATOM 611 C CA . GLU A 1 87 ? -17.509 -2.677 4.281 1.00 90.94 87 GLU A CA 1
ATOM 612 C C . GLU A 1 87 ? -16.840 -2.395 2.925 1.00 90.94 87 GLU A C 1
ATOM 614 O O . GLU A 1 87 ? -16.667 -3.278 2.081 1.00 90.94 87 GLU A O 1
ATOM 619 N N . ALA A 1 88 ? -16.526 -1.118 2.691 1.00 93.38 88 ALA A N 1
ATOM 620 C CA . ALA A 1 88 ? -16.037 -0.631 1.414 1.00 93.38 88 ALA A CA 1
ATOM 621 C C . ALA A 1 88 ? -14.649 0.000 1.540 1.00 93.38 88 ALA A C 1
ATOM 623 O O . ALA A 1 88 ? -14.356 0.747 2.473 1.00 93.38 88 ALA A O 1
ATOM 624 N N . PHE A 1 89 ? -13.807 -0.266 0.553 1.00 94.94 89 PHE A N 1
ATOM 625 C CA . PHE A 1 89 ? -12.517 0.371 0.345 1.00 94.94 89 PHE A CA 1
ATOM 626 C C . PHE A 1 89 ? -12.470 0.881 -1.088 1.00 94.94 89 PHE A C 1
ATOM 628 O O . PHE A 1 89 ? -12.832 0.161 -2.014 1.00 94.94 89 PHE A O 1
ATOM 635 N N . GLU A 1 90 ? -11.997 2.099 -1.290 1.00 96.62 90 GLU A N 1
ATOM 636 C CA . GLU A 1 90 ? -11.707 2.631 -2.614 1.00 96.62 90 GLU A CA 1
ATOM 637 C C . GLU A 1 90 ? -10.337 3.289 -2.623 1.00 96.62 90 GLU A C 1
ATOM 639 O O . GLU A 1 90 ? -9.919 3.920 -1.652 1.00 96.62 90 GLU A O 1
ATOM 644 N N . MET A 1 91 ? -9.627 3.135 -3.732 1.00 97.00 91 MET A N 1
ATOM 645 C CA . MET A 1 91 ? -8.328 3.747 -3.932 1.00 97.00 91 MET A CA 1
ATOM 646 C C . MET A 1 91 ? -8.134 4.059 -5.404 1.00 97.00 91 MET A C 1
ATOM 648 O O . MET A 1 91 ? -8.323 3.201 -6.261 1.00 97.00 91 MET A O 1
ATOM 652 N N . THR A 1 92 ? -7.700 5.274 -5.691 1.00 96.62 92 THR A N 1
ATOM 653 C CA . THR A 1 92 ? -7.273 5.694 -7.020 1.00 96.62 92 THR A CA 1
ATOM 654 C C . THR A 1 92 ? -5.785 5.970 -6.975 1.00 96.62 92 THR A C 1
ATOM 656 O O . THR A 1 92 ? -5.309 6.704 -6.109 1.00 96.62 92 THR A O 1
ATOM 659 N N . ILE A 1 93 ? -5.060 5.384 -7.919 1.00 95.44 93 ILE A N 1
ATOM 660 C CA . ILE A 1 93 ? -3.629 5.550 -8.121 1.00 95.44 93 ILE A CA 1
ATOM 661 C C . ILE A 1 93 ? -3.432 6.106 -9.521 1.00 95.44 93 ILE A C 1
ATOM 663 O O . ILE A 1 93 ? -3.888 5.526 -10.501 1.00 95.44 93 ILE A O 1
ATOM 667 N N . SER A 1 94 ? -2.715 7.210 -9.624 1.00 95.75 94 SER A N 1
ATOM 668 C CA . SER A 1 94 ? -2.301 7.777 -10.900 1.00 95.75 94 SER A CA 1
ATOM 669 C C . SER A 1 94 ? -0.815 8.060 -10.851 1.00 95.75 94 SER A C 1
ATOM 671 O O . SER A 1 94 ? -0.274 8.429 -9.808 1.00 95.75 94 SER A O 1
ATOM 673 N N . GLY A 1 95 ? -0.129 7.871 -11.962 1.00 95.94 95 GLY A N 1
ATOM 674 C CA . GLY A 1 95 ? 1.303 8.066 -11.974 1.00 95.94 95 GLY A CA 1
ATOM 675 C C . GLY A 1 95 ? 1.894 7.955 -13.354 1.00 95.94 95 GLY A C 1
ATOM 676 O O . GLY A 1 95 ? 1.206 7.918 -14.373 1.00 95.94 95 GLY A O 1
ATOM 677 N N . GLN A 1 96 ? 3.212 7.913 -13.364 1.00 96.56 96 GLN A N 1
ATOM 678 C CA . GLN A 1 96 ? 4.003 7.735 -14.560 1.00 96.56 96 GLN A CA 1
ATOM 679 C C . GLN A 1 96 ? 5.207 6.862 -14.226 1.00 96.56 96 GLN A C 1
ATOM 681 O O . GLN A 1 96 ? 5.844 7.027 -13.184 1.00 96.56 96 GLN A O 1
ATOM 686 N N . ALA A 1 97 ? 5.498 5.926 -15.118 1.00 93.62 97 ALA A N 1
ATOM 687 C CA . ALA A 1 97 ? 6.683 5.091 -15.068 1.00 93.62 97 ALA A CA 1
ATOM 688 C C . ALA A 1 97 ? 7.589 5.469 -16.238 1.00 93.62 97 ALA A C 1
ATOM 690 O O . ALA A 1 97 ? 7.150 5.476 -17.387 1.00 93.62 97 ALA A O 1
ATOM 691 N N . THR A 1 98 ? 8.844 5.790 -15.954 1.00 92.31 98 THR A N 1
ATOM 692 C CA . THR A 1 98 ? 9.886 5.995 -16.953 1.00 92.31 98 THR A CA 1
ATOM 693 C C . THR A 1 98 ? 10.800 4.784 -16.956 1.00 92.31 98 THR A C 1
ATOM 695 O O . THR A 1 98 ? 11.431 4.479 -15.947 1.00 92.31 98 THR A O 1
ATOM 698 N N . VAL A 1 99 ? 10.862 4.102 -18.095 1.00 88.12 99 VAL A N 1
ATOM 699 C CA . VAL A 1 99 ? 11.736 2.949 -18.337 1.00 88.12 99 VAL A CA 1
ATOM 700 C C . VAL A 1 99 ? 12.481 3.230 -19.633 1.00 88.12 99 VAL A C 1
ATOM 702 O O . VAL A 1 99 ? 11.857 3.632 -20.614 1.00 88.12 99 VAL A O 1
ATOM 705 N N . GLU A 1 100 ? 13.810 3.109 -19.627 1.00 88.25 100 GLU A N 1
ATOM 706 C CA . GLU A 1 100 ? 14.654 3.399 -20.802 1.00 88.25 100 GLU A CA 1
ATOM 707 C C . GLU A 1 100 ? 14.409 4.802 -21.404 1.00 88.25 100 GLU A C 1
ATOM 709 O O . GLU A 1 100 ? 14.440 5.017 -22.617 1.00 88.25 100 GLU A O 1
ATOM 714 N N . GLY A 1 101 ? 14.119 5.787 -20.547 1.00 87.69 101 GLY A N 1
ATOM 715 C CA . GLY A 1 101 ? 13.818 7.164 -20.958 1.00 87.69 101 GLY A CA 1
ATOM 716 C C . GLY A 1 101 ? 12.436 7.367 -21.594 1.00 87.69 101 GLY A C 1
ATOM 717 O O . GLY A 1 101 ? 12.110 8.492 -21.974 1.00 87.69 101 GLY A O 1
ATOM 718 N N . GLN A 1 102 ? 11.608 6.324 -21.694 1.00 92.06 102 GLN A N 1
ATOM 719 C CA . GLN A 1 102 ? 10.219 6.430 -22.135 1.00 92.06 102 GLN A CA 1
ATOM 720 C C . GLN A 1 102 ? 9.283 6.529 -20.936 1.00 92.06 102 GLN A C 1
ATOM 722 O O . GLN A 1 102 ? 9.206 5.607 -20.126 1.00 92.06 102 GLN A O 1
ATOM 727 N N . THR A 1 103 ? 8.548 7.637 -20.842 1.00 94.69 103 THR A N 1
ATOM 728 C CA . THR A 1 103 ? 7.562 7.869 -19.782 1.00 94.69 103 THR A CA 1
ATOM 729 C C . THR A 1 103 ? 6.176 7.418 -20.229 1.00 94.69 103 THR A C 1
ATOM 731 O O . THR A 1 103 ? 5.612 7.957 -21.180 1.00 94.69 103 THR A O 1
ATOM 734 N N . ASN A 1 104 ? 5.612 6.459 -19.501 1.00 93.62 104 ASN A N 1
ATOM 735 C CA . ASN A 1 104 ? 4.275 5.926 -19.710 1.00 93.62 104 ASN A CA 1
ATOM 736 C C . ASN A 1 104 ? 3.388 6.307 -18.516 1.00 93.62 104 ASN A C 1
ATOM 738 O O . ASN A 1 104 ? 3.695 5.904 -17.388 1.00 93.62 104 ASN A O 1
ATOM 742 N N . PRO A 1 105 ? 2.313 7.089 -18.721 1.00 94.81 105 PRO A N 1
ATOM 743 C CA . PRO A 1 105 ? 1.351 7.343 -17.663 1.00 94.81 105 PRO A CA 1
ATOM 744 C C . PRO A 1 105 ? 0.539 6.077 -17.383 1.00 94.81 105 PRO A C 1
ATOM 746 O O . PRO A 1 105 ? 0.269 5.282 -18.285 1.00 94.81 105 PRO A O 1
ATOM 749 N N . PHE A 1 106 ? 0.112 5.918 -16.139 1.00 90.94 106 PHE A N 1
ATOM 750 C CA . PHE A 1 106 ? -0.822 4.876 -15.743 1.00 90.94 106 PHE A CA 1
ATOM 751 C C . PHE A 1 106 ? -1.857 5.430 -14.770 1.00 90.94 106 PHE A C 1
ATOM 753 O O . PHE A 1 106 ? -1.606 6.379 -14.024 1.00 90.94 106 PHE A O 1
ATOM 760 N N . GLU A 1 107 ? -3.024 4.802 -14.779 1.00 93.38 107 GLU A N 1
ATOM 761 C CA . GLU A 1 107 ? -4.117 5.077 -13.861 1.00 93.38 107 GLU A CA 1
ATOM 762 C C . GLU A 1 107 ? -4.749 3.747 -13.469 1.00 93.38 107 GLU A C 1
ATOM 764 O O . GLU A 1 107 ? -4.952 2.867 -14.309 1.00 93.38 107 GLU A O 1
ATOM 769 N N . LEU A 1 108 ? -5.004 3.592 -12.178 1.00 93.19 108 LEU A N 1
ATOM 770 C CA . LEU A 1 108 ? -5.541 2.387 -11.585 1.00 93.19 108 LEU A CA 1
ATOM 771 C C . LEU A 1 108 ? -6.542 2.779 -10.502 1.00 93.19 108 LEU A C 1
ATOM 773 O O . LEU A 1 108 ? -6.209 3.519 -9.582 1.00 93.19 108 LEU A O 1
ATOM 777 N N . GLU A 1 109 ? -7.761 2.265 -10.584 1.00 95.50 109 GLU A N 1
ATOM 778 C CA . GLU A 1 109 ? -8.729 2.365 -9.493 1.00 95.50 109 GLU A CA 1
ATOM 779 C C . GLU A 1 109 ? -8.981 0.976 -8.914 1.00 95.50 109 GLU A C 1
ATOM 781 O O . GLU A 1 109 ? -9.246 0.031 -9.655 1.00 95.50 109 GLU A O 1
ATOM 786 N N . LEU A 1 110 ? -8.935 0.858 -7.591 1.00 94.62 110 LEU A N 1
ATOM 787 C CA . LEU A 1 110 ? -9.328 -0.328 -6.844 1.00 94.62 110 LEU A CA 1
ATOM 788 C C . LEU A 1 110 ? -10.566 -0.019 -6.025 1.00 94.62 110 LEU A C 1
ATOM 790 O O . LEU A 1 110 ? -10.658 1.039 -5.398 1.00 94.62 110 LEU A O 1
ATOM 794 N N . ARG A 1 111 ? -11.495 -0.968 -5.986 1.00 95.88 111 ARG A N 1
ATOM 795 C CA . ARG A 1 111 ? -12.620 -0.945 -5.056 1.00 95.88 111 ARG A CA 1
ATOM 796 C C . ARG A 1 111 ? -12.813 -2.321 -4.454 1.00 95.88 111 ARG A C 1
ATOM 798 O O . ARG A 1 111 ? -12.818 -3.313 -5.172 1.00 95.88 111 ARG A O 1
ATOM 805 N N . VAL A 1 112 ? -13.014 -2.369 -3.149 1.00 94.69 112 VAL A N 1
ATOM 806 C CA . VAL A 1 112 ? -13.489 -3.552 -2.436 1.00 94.69 112 VAL A CA 1
ATOM 807 C C . VAL A 1 112 ? -14.838 -3.187 -1.845 1.00 94.69 112 VAL A C 1
ATOM 809 O O . VAL A 1 112 ? -14.951 -2.144 -1.209 1.00 94.69 112 VAL A O 1
ATOM 812 N N . ILE A 1 113 ? -15.870 -3.980 -2.110 1.00 94.44 113 ILE A N 1
ATOM 813 C CA . ILE A 1 113 ? -17.220 -3.763 -1.575 1.00 94.44 113 ILE A CA 1
ATOM 814 C C . ILE A 1 113 ? -17.726 -5.113 -1.075 1.00 94.44 113 ILE A C 1
ATOM 816 O O . ILE A 1 113 ? -18.047 -5.992 -1.881 1.00 94.44 113 ILE A O 1
ATOM 820 N N . GLY A 1 114 ? -17.769 -5.288 0.246 1.00 92.50 114 GLY A N 1
ATOM 821 C CA . GLY A 1 114 ? -17.958 -6.604 0.852 1.00 92.50 114 GLY A CA 1
ATOM 822 C C . GLY A 1 114 ? -16.833 -7.559 0.431 1.00 92.50 114 GLY A C 1
ATOM 823 O O . GLY A 1 114 ? -15.659 -7.231 0.563 1.00 92.50 114 GLY A O 1
ATOM 824 N N . ASP A 1 115 ? -17.189 -8.717 -0.130 1.00 92.06 115 ASP A N 1
ATOM 825 C CA . ASP A 1 115 ? -16.237 -9.746 -0.600 1.00 92.06 115 ASP A CA 1
ATOM 826 C C . ASP A 1 115 ? -15.835 -9.593 -2.085 1.00 92.06 115 ASP A C 1
ATOM 828 O O . ASP A 1 115 ? -15.146 -10.434 -2.667 1.00 92.06 115 ASP A O 1
ATOM 832 N N . MET A 1 116 ? -16.299 -8.523 -2.737 1.00 94.81 116 MET A N 1
ATOM 833 C CA . MET A 1 116 ? -16.041 -8.277 -4.153 1.00 94.81 116 MET A CA 1
ATOM 834 C C . MET A 1 116 ? -14.885 -7.306 -4.328 1.00 94.81 116 MET A C 1
ATOM 836 O O . MET A 1 116 ? -14.896 -6.210 -3.768 1.00 94.81 116 MET A O 1
ATOM 840 N N . PHE A 1 117 ? -13.934 -7.681 -5.175 1.00 94.38 117 PHE A N 1
ATOM 841 C CA . PHE A 1 117 ? -12.822 -6.848 -5.592 1.00 94.38 117 PHE A CA 1
ATOM 842 C C . PHE A 1 117 ? -13.032 -6.380 -7.031 1.00 94.38 117 PHE A C 1
ATOM 844 O O . PHE A 1 117 ? -13.380 -7.165 -7.913 1.00 94.38 117 PHE A O 1
ATOM 851 N N . TYR A 1 118 ? -12.776 -5.101 -7.275 1.00 94.38 118 TYR A N 1
ATOM 852 C CA . TYR A 1 118 ? -12.848 -4.475 -8.583 1.00 94.38 118 TYR A CA 1
ATOM 853 C C . TYR A 1 118 ? -11.557 -3.713 -8.867 1.00 94.38 118 TYR A C 1
ATOM 855 O O . TYR A 1 118 ? -11.071 -2.962 -8.021 1.00 94.38 118 TYR A O 1
ATOM 863 N N . VAL A 1 119 ? -11.041 -3.860 -10.083 1.00 93.88 119 VAL A N 1
ATOM 864 C CA . VAL A 1 119 ? -9.906 -3.104 -10.608 1.00 93.88 119 VAL A CA 1
ATOM 865 C C . VAL A 1 119 ? -10.274 -2.471 -11.941 1.00 93.88 119 VAL A C 1
ATOM 867 O O . VAL A 1 119 ? -10.788 -3.131 -12.839 1.00 93.88 119 VAL A O 1
ATOM 870 N N . ASN A 1 120 ? -9.992 -1.185 -12.085 1.00 94.12 120 ASN A N 1
ATOM 871 C CA . ASN A 1 120 ? -10.025 -0.478 -13.355 1.00 94.12 120 ASN A CA 1
ATOM 872 C C . ASN A 1 120 ? -8.590 -0.126 -13.725 1.00 94.12 120 ASN A C 1
ATOM 874 O O . ASN A 1 120 ? -7.958 0.659 -13.027 1.00 94.12 120 ASN A O 1
ATOM 878 N N . LEU A 1 121 ? -8.085 -0.692 -14.818 1.00 88.94 121 LEU A N 1
ATOM 879 C CA . LEU A 1 121 ? -6.747 -0.387 -15.346 1.00 88.94 121 LEU A CA 1
ATOM 880 C C . LEU A 1 121 ? -6.788 0.751 -16.381 1.00 88.94 121 LEU A C 1
ATOM 882 O O . LEU A 1 121 ? -5.876 0.920 -17.187 1.00 88.94 121 LEU A O 1
ATOM 886 N N . GLY A 1 122 ? -7.886 1.505 -16.402 1.00 85.25 122 GLY A N 1
ATOM 887 C CA . GLY A 1 122 ? -8.134 2.566 -17.357 1.00 85.25 122 GLY A CA 1
ATOM 888 C C . GLY A 1 122 ? -8.759 2.072 -18.669 1.00 85.25 122 GLY A C 1
ATOM 889 O O . GLY A 1 122 ? -8.934 0.872 -18.918 1.00 85.25 122 GLY A O 1
ATOM 890 N N . PRO A 1 123 ? -9.110 3.011 -19.563 1.00 81.25 123 PRO A N 1
ATOM 891 C CA . PRO A 1 123 ? -9.857 2.717 -20.785 1.00 81.25 123 PRO A CA 1
ATOM 892 C C . PRO A 1 123 ? -9.081 1.849 -21.785 1.00 81.25 123 PRO A C 1
ATOM 894 O O . PRO A 1 123 ? -9.696 1.140 -22.579 1.00 81.25 123 PRO A O 1
ATOM 897 N N . ALA A 1 124 ? -7.745 1.866 -21.737 1.00 79.31 124 ALA A N 1
ATOM 898 C CA . ALA A 1 124 ? -6.898 1.057 -22.613 1.00 79.31 124 ALA A CA 1
ATOM 899 C C . ALA A 1 124 ? -7.047 -0.457 -22.372 1.00 79.31 124 ALA A C 1
ATOM 901 O O . ALA A 1 124 ? -6.791 -1.248 -23.276 1.00 79.31 124 ALA A O 1
ATOM 902 N N . PHE A 1 125 ? -7.500 -0.854 -21.180 1.00 80.75 125 PHE A N 1
ATOM 903 C CA . PHE A 1 125 ? -7.579 -2.249 -20.741 1.00 80.75 125 PHE A CA 1
ATOM 904 C C . PHE A 1 125 ? -9.019 -2.762 -20.603 1.00 80.75 125 PHE A C 1
ATOM 906 O O . PHE A 1 125 ? -9.251 -3.819 -20.026 1.00 80.75 125 PHE A O 1
ATOM 913 N N . GLY A 1 126 ? -9.998 -2.043 -21.162 1.00 82.75 126 GLY A N 1
ATOM 914 C CA . GLY A 1 126 ? -11.389 -2.505 -21.211 1.00 82.75 126 GLY A CA 1
ATOM 915 C C . GLY A 1 126 ? -12.242 -2.158 -19.986 1.00 8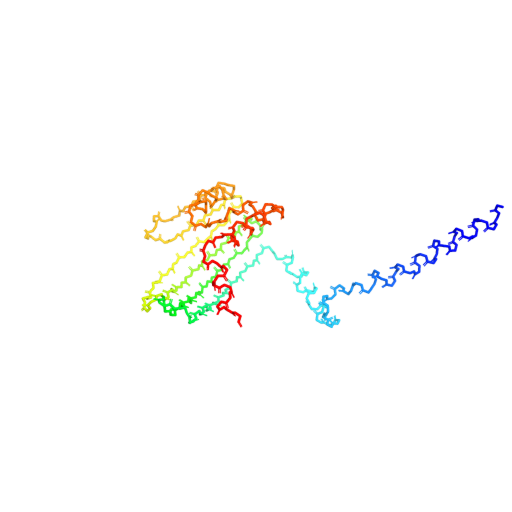2.75 126 GLY A C 1
ATOM 916 O O . GLY A 1 126 ? -13.381 -2.614 -19.912 1.00 82.75 126 GLY A O 1
ATOM 917 N N . GLY A 1 127 ? -11.750 -1.308 -19.078 1.00 88.25 127 GLY A N 1
ATOM 918 C CA . GLY A 1 127 ? -12.517 -0.776 -17.948 1.00 88.25 127 GLY A CA 1
ATOM 919 C C . GLY A 1 127 ? -12.464 -1.645 -16.689 1.00 88.25 127 GLY A C 1
ATOM 920 O O . GLY A 1 127 ? -11.429 -2.223 -16.366 1.00 88.25 127 GLY A O 1
ATOM 921 N N . TRP A 1 128 ? -13.579 -1.689 -15.953 1.00 93.25 128 TRP A N 1
ATOM 922 C CA . TRP A 1 128 ? -13.686 -2.412 -14.685 1.00 93.25 128 TRP A CA 1
ATOM 923 C C . TRP A 1 128 ? -13.693 -3.926 -14.890 1.00 93.25 128 TRP A C 1
ATOM 925 O O . TRP A 1 128 ? -14.592 -4.481 -15.522 1.00 93.25 128 TRP A O 1
ATOM 935 N N . LEU A 1 129 ? -12.725 -4.587 -14.271 1.00 91.94 129 LEU A N 1
ATOM 936 C CA . LEU A 1 129 ? -12.699 -6.020 -14.028 1.00 91.94 129 LEU A CA 1
ATOM 937 C C . LEU A 1 129 ? -13.080 -6.243 -12.566 1.00 91.94 129 LEU A C 1
ATOM 939 O O . LEU A 1 129 ? -12.665 -5.476 -11.700 1.00 91.94 129 LEU A O 1
ATOM 943 N N . GLY A 1 130 ? -13.871 -7.269 -12.270 1.00 93.06 130 GLY A N 1
ATOM 944 C CA . GLY A 1 130 ? -14.230 -7.569 -10.891 1.00 93.06 130 GLY A CA 1
ATOM 945 C C . GLY A 1 130 ? -14.631 -9.015 -10.681 1.00 93.06 130 GLY A C 1
ATOM 946 O O . GLY A 1 130 ? -15.094 -9.680 -11.607 1.00 93.06 130 GLY A O 1
ATOM 947 N N . GLY A 1 131 ? -14.438 -9.476 -9.454 1.00 93.25 131 GLY A N 1
ATOM 948 C CA . GLY A 1 131 ? -14.717 -10.834 -9.011 1.00 93.25 131 GLY A CA 1
ATOM 949 C C . GLY A 1 131 ? -14.633 -10.925 -7.494 1.00 93.25 131 GLY A C 1
ATOM 950 O O . GLY A 1 131 ? -14.309 -9.948 -6.816 1.00 93.25 131 GLY A O 1
ATOM 951 N N . SER A 1 132 ? -14.940 -12.093 -6.952 1.00 94.00 132 SER A N 1
ATOM 952 C CA . SER A 1 132 ? -14.640 -12.378 -5.549 1.00 94.00 132 SER A CA 1
ATOM 953 C C . SER A 1 132 ? -13.126 -12.390 -5.315 1.00 94.00 132 SER A C 1
ATOM 955 O O . SER A 1 132 ? -12.342 -12.647 -6.235 1.00 94.00 132 SER A O 1
ATOM 957 N N . ILE A 1 133 ? -12.694 -12.149 -4.075 1.00 82.81 133 ILE A N 1
ATOM 958 C CA . ILE A 1 133 ? -11.268 -12.222 -3.713 1.00 82.81 133 ILE A CA 1
ATOM 959 C C . ILE A 1 133 ? -10.675 -13.590 -4.084 1.00 82.81 133 ILE A C 1
ATOM 961 O O . ILE A 1 133 ? -9.569 -13.645 -4.617 1.00 82.81 133 ILE A O 1
ATOM 965 N N . ASN A 1 134 ? -11.426 -14.678 -3.884 1.00 87.19 134 ASN A N 1
ATOM 966 C CA . ASN A 1 134 ? -10.986 -16.031 -4.236 1.00 87.19 134 ASN A CA 1
ATOM 967 C C . ASN A 1 134 ? -10.734 -16.181 -5.742 1.00 87.19 134 ASN A C 1
ATOM 969 O O . ASN A 1 134 ? -9.664 -16.627 -6.139 1.00 87.19 134 ASN A O 1
ATOM 973 N N . GLU A 1 135 ? -11.668 -15.731 -6.586 1.00 87.69 135 GLU A N 1
ATOM 974 C CA . GLU A 1 135 ? -11.496 -15.770 -8.046 1.00 87.69 135 GLU A CA 1
ATOM 975 C C . GLU A 1 135 ? -10.307 -14.922 -8.500 1.00 87.69 135 GLU A C 1
ATOM 977 O O . GLU A 1 135 ? -9.613 -15.271 -9.454 1.00 87.69 135 GLU A O 1
ATOM 982 N N . MET A 1 136 ? -10.055 -13.803 -7.821 1.00 81.00 136 MET A N 1
ATOM 983 C CA . MET A 1 136 ? -8.940 -12.937 -8.168 1.00 81.00 136 MET A CA 1
ATOM 984 C C . MET A 1 136 ? -7.594 -13.502 -7.706 1.00 81.00 136 MET A C 1
ATOM 986 O O . MET A 1 136 ? -6.599 -13.352 -8.415 1.00 81.00 136 MET A O 1
ATOM 990 N N . MET A 1 137 ? -7.556 -14.193 -6.565 1.00 78.81 137 MET A N 1
ATOM 991 C CA . MET A 1 137 ? -6.389 -14.967 -6.143 1.00 78.81 137 MET A CA 1
ATOM 992 C C . MET A 1 137 ? -6.117 -16.103 -7.126 1.00 78.81 137 MET A C 1
ATOM 994 O O . MET A 1 137 ? -4.986 -16.221 -7.589 1.00 78.81 137 MET A O 1
ATOM 998 N N . ASP A 1 138 ? -7.146 -16.840 -7.540 1.00 83.38 138 ASP A N 1
ATOM 999 C CA . ASP A 1 138 ? -7.033 -17.892 -8.552 1.00 83.38 138 ASP A CA 1
ATOM 1000 C C . ASP A 1 138 ? -6.535 -17.337 -9.894 1.00 83.38 138 ASP A C 1
ATOM 1002 O O . ASP A 1 138 ? -5.663 -17.931 -10.531 1.00 83.38 138 ASP A O 1
ATOM 1006 N N . LEU A 1 139 ? -7.019 -16.160 -10.307 1.00 78.31 139 LEU A N 1
ATOM 1007 C CA . LEU A 1 139 ? -6.534 -15.463 -11.499 1.00 78.31 139 LEU A CA 1
ATOM 1008 C C . LEU A 1 139 ? -5.069 -15.035 -11.341 1.00 78.31 139 LEU A C 1
ATOM 1010 O O . LEU A 1 139 ? -4.281 -15.198 -12.270 1.00 78.31 139 LEU A O 1
ATOM 1014 N N . SER A 1 140 ? -4.686 -14.523 -10.169 1.00 71.38 140 SER A N 1
ATOM 1015 C CA . SER A 1 140 ? -3.305 -14.134 -9.872 1.00 71.38 140 SER A CA 1
ATOM 1016 C C . SER A 1 140 ? -2.362 -15.335 -9.867 1.00 71.38 140 SER A C 1
ATOM 1018 O O . SER A 1 140 ? -1.255 -15.233 -10.382 1.00 71.38 140 SER A O 1
ATOM 1020 N N . SER A 1 141 ? -2.814 -16.492 -9.381 1.00 71.69 141 SER A N 1
ATOM 1021 C CA . SER A 1 141 ? -2.077 -17.752 -9.436 1.00 71.69 141 SER A CA 1
ATOM 1022 C C . SER A 1 141 ? -1.980 -18.267 -10.872 1.00 71.69 141 SER A C 1
ATOM 1024 O O . SER A 1 141 ? -0.909 -18.689 -11.303 1.00 71.69 141 SER A O 1
ATOM 1026 N N . ALA A 1 142 ? -3.059 -18.160 -11.652 1.00 69.56 142 ALA A N 1
ATOM 1027 C CA . ALA A 1 142 ? -3.069 -18.548 -13.059 1.00 69.56 142 ALA A CA 1
ATOM 1028 C C . ALA A 1 142 ? -2.165 -17.654 -13.929 1.00 69.56 142 ALA A C 1
ATOM 1030 O O . ALA A 1 142 ? -1.533 -18.144 -14.863 1.00 69.56 142 ALA A O 1
ATOM 1031 N N . MET A 1 143 ? -2.070 -16.356 -13.622 1.00 62.25 143 MET A N 1
ATOM 1032 C CA . MET A 1 143 ? -1.183 -15.415 -14.316 1.00 62.25 143 MET A CA 1
ATOM 1033 C C . MET A 1 143 ? 0.262 -15.477 -13.792 1.00 62.25 143 MET A C 1
ATOM 1035 O O . MET A 1 143 ? 1.211 -15.434 -14.575 1.00 62.25 143 MET A O 1
ATOM 1039 N N . GLY A 1 144 ? 0.439 -15.620 -12.478 1.00 52.47 144 GLY A N 1
ATOM 1040 C CA . GLY A 1 144 ? 1.728 -15.695 -11.789 1.00 52.47 144 GLY A CA 1
ATOM 1041 C C . GLY A 1 144 ? 2.489 -16.990 -12.065 1.00 52.47 144 GLY A C 1
ATOM 1042 O O . GLY A 1 144 ? 3.713 -16.957 -12.167 1.00 52.47 144 GLY A O 1
ATOM 1043 N N . GLY A 1 145 ? 1.777 -18.093 -12.317 1.00 49.06 145 GLY A N 1
ATOM 1044 C CA . GLY A 1 145 ? 2.371 -19.373 -12.712 1.00 49.06 145 GLY A CA 1
ATOM 1045 C C . GLY A 1 145 ? 3.059 -19.369 -14.085 1.00 49.06 145 GLY A C 1
ATOM 1046 O O . GLY A 1 145 ? 3.728 -20.339 -14.427 1.00 49.06 145 GLY A O 1
ATOM 1047 N N . SER A 1 146 ? 2.923 -18.296 -14.879 1.00 49.25 146 SER A N 1
ATOM 1048 C CA . SER A 1 146 ? 3.528 -18.200 -16.215 1.00 49.25 146 SER A CA 1
ATOM 1049 C C . SER A 1 146 ? 4.697 -17.212 -16.328 1.00 49.25 146 SER A C 1
ATOM 1051 O O . SER A 1 146 ? 5.363 -17.220 -17.364 1.00 49.25 146 SER A O 1
ATOM 1053 N N . MET A 1 147 ? 4.953 -16.349 -15.337 1.00 44.75 147 MET A N 1
ATOM 1054 C CA . MET A 1 147 ? 5.964 -15.280 -15.470 1.00 44.75 147 MET A CA 1
ATOM 1055 C C . MET A 1 147 ? 6.955 -15.158 -14.312 1.00 44.75 147 MET A C 1
ATOM 1057 O O . MET A 1 147 ? 7.991 -14.521 -14.493 1.00 44.75 147 MET A O 1
ATOM 1061 N N . LEU A 1 148 ? 6.701 -15.778 -13.160 1.00 48.56 148 LEU A N 1
ATOM 1062 C CA . LEU A 1 148 ? 7.663 -15.818 -12.062 1.00 48.56 148 LEU A CA 1
ATOM 1063 C C . LEU A 1 148 ? 8.122 -17.268 -11.856 1.00 48.56 148 LEU A C 1
ATOM 1065 O O . LEU A 1 148 ? 7.277 -18.156 -11.787 1.00 48.56 148 LEU A O 1
ATOM 1069 N N . PRO A 1 149 ? 9.437 -17.541 -11.746 1.00 52.28 149 PRO A N 1
ATOM 1070 C CA . PRO A 1 149 ? 9.960 -18.898 -11.554 1.00 52.28 149 PRO A CA 1
ATOM 1071 C C . PRO A 1 149 ? 9.628 -19.498 -10.174 1.00 52.28 149 PRO A C 1
ATOM 1073 O O . PRO A 1 149 ? 10.139 -20.559 -9.832 1.00 52.28 149 PRO A O 1
ATOM 1076 N N . VAL A 1 150 ? 8.794 -18.825 -9.374 1.00 54.47 150 VAL A N 1
ATOM 1077 C CA . VAL A 1 150 ? 8.403 -19.240 -8.028 1.00 54.47 150 VAL A CA 1
ATOM 1078 C C . VAL A 1 150 ? 6.886 -19.154 -7.921 1.00 54.47 150 VAL A C 1
ATOM 1080 O O . VAL A 1 150 ? 6.305 -18.077 -8.050 1.00 54.47 150 VAL A O 1
ATOM 1083 N N . ASP A 1 151 ? 6.252 -20.299 -7.686 1.00 55.00 151 ASP A N 1
ATOM 1084 C CA . ASP A 1 151 ? 4.825 -20.390 -7.396 1.00 55.00 151 ASP A CA 1
ATOM 1085 C C . ASP A 1 151 ? 4.552 -19.757 -6.013 1.00 55.00 151 ASP A C 1
ATOM 1087 O O . ASP A 1 151 ? 5.121 -20.211 -5.019 1.00 55.00 151 ASP A O 1
ATOM 1091 N N . PRO A 1 152 ? 3.695 -18.728 -5.891 1.00 51.88 152 PRO A N 1
ATOM 1092 C CA . PRO A 1 152 ? 3.412 -18.064 -4.617 1.00 51.88 152 PRO A CA 1
ATOM 1093 C C . PRO A 1 152 ? 2.902 -19.003 -3.516 1.00 51.88 152 PRO A C 1
ATOM 1095 O O . PRO A 1 152 ? 3.107 -18.728 -2.335 1.00 51.88 152 PRO A O 1
ATOM 1098 N N . SER A 1 153 ? 2.262 -20.120 -3.878 1.00 64.31 153 SER A N 1
ATOM 1099 C CA . SER A 1 153 ? 1.818 -21.127 -2.907 1.00 64.31 153 SER A CA 1
ATOM 1100 C C . SER A 1 153 ? 2.994 -21.814 -2.201 1.00 64.31 153 SER A C 1
ATOM 1102 O O . SER A 1 153 ? 2.890 -22.163 -1.026 1.00 64.31 153 SER A O 1
ATOM 1104 N N . THR A 1 154 ? 4.154 -21.899 -2.860 1.00 64.25 154 THR A N 1
ATOM 1105 C CA . THR A 1 154 ? 5.396 -22.443 -2.283 1.00 64.25 154 THR A CA 1
ATOM 1106 C C . THR A 1 154 ? 6.063 -21.500 -1.280 1.00 64.25 154 THR A C 1
ATOM 1108 O O . THR A 1 154 ? 6.915 -21.937 -0.517 1.00 64.25 154 THR A O 1
ATOM 1111 N N . LEU A 1 155 ? 5.651 -20.225 -1.210 1.00 62.41 155 LEU A N 1
ATOM 1112 C CA . LEU A 1 155 ? 6.140 -19.273 -0.201 1.00 62.41 155 LEU A CA 1
ATOM 1113 C C . LEU A 1 155 ? 5.479 -19.460 1.171 1.00 62.41 155 LEU A C 1
ATOM 1115 O O . LEU A 1 155 ? 5.987 -18.951 2.168 1.00 62.41 155 LEU A O 1
ATOM 1119 N N . GLN A 1 156 ? 4.339 -20.153 1.234 1.00 75.38 156 GLN A N 1
ATOM 1120 C CA . GLN A 1 156 ? 3.632 -20.414 2.492 1.00 75.38 156 GLN A CA 1
ATOM 1121 C C . GLN A 1 156 ? 4.114 -21.695 3.181 1.00 75.38 156 GLN A C 1
ATOM 1123 O O . GLN A 1 156 ? 3.883 -21.867 4.378 1.00 75.38 156 GLN A O 1
ATOM 1128 N N . ASP A 1 157 ? 4.801 -22.570 2.444 1.00 74.94 157 ASP A N 1
ATOM 1129 C CA . ASP A 1 157 ? 5.386 -23.800 2.961 1.00 74.94 157 ASP A CA 1
ATOM 1130 C C . ASP A 1 157 ? 6.918 -23.647 3.071 1.00 74.94 157 ASP A C 1
ATOM 1132 O O . ASP A 1 157 ? 7.612 -23.579 2.052 1.00 74.94 157 ASP A O 1
ATOM 1136 N N . PRO A 1 158 ? 7.476 -23.578 4.294 1.00 67.38 158 PRO A N 1
ATOM 1137 C CA . PRO A 1 158 ? 8.908 -23.381 4.493 1.00 67.38 158 PRO A CA 1
ATOM 1138 C C . PRO A 1 158 ? 9.772 -24.531 3.946 1.00 67.38 158 PRO A C 1
ATOM 1140 O O . PRO A 1 158 ? 10.940 -24.297 3.629 1.00 67.38 158 PRO A O 1
ATOM 1143 N N . GLU A 1 159 ? 9.233 -25.747 3.797 1.00 78.31 159 GLU A N 1
ATOM 1144 C CA . GLU A 1 159 ? 9.953 -26.855 3.156 1.00 78.31 159 GLU A CA 1
ATOM 1145 C C . GLU A 1 159 ? 9.983 -26.678 1.632 1.00 78.31 159 GLU A C 1
ATOM 1147 O O . GLU A 1 159 ? 11.056 -26.763 1.027 1.00 78.31 159 GLU A O 1
ATOM 1152 N N . ALA A 1 160 ? 8.849 -26.318 1.024 1.00 72.25 160 ALA A N 1
ATOM 1153 C CA . ALA A 1 160 ? 8.772 -26.030 -0.411 1.00 72.25 160 ALA A CA 1
ATOM 1154 C C . ALA A 1 160 ? 9.627 -24.810 -0.805 1.00 72.25 160 ALA A C 1
ATOM 1156 O O . ALA A 1 160 ? 10.256 -24.804 -1.864 1.00 72.25 160 ALA A O 1
ATOM 1157 N N . MET A 1 161 ? 9.724 -23.804 0.070 1.00 74.75 161 MET A N 1
ATOM 1158 C CA . MET A 1 161 ? 10.588 -22.639 -0.128 1.00 74.75 161 MET A CA 1
ATOM 1159 C C . MET A 1 161 ? 12.075 -23.023 -0.135 1.00 74.75 161 MET A C 1
ATOM 1161 O O . MET A 1 161 ? 12.832 -22.531 -0.971 1.00 74.75 161 MET A O 1
ATOM 1165 N N . SER A 1 162 ? 12.505 -23.918 0.761 1.00 76.25 162 SER A N 1
ATOM 1166 C CA . SER A 1 162 ? 13.888 -24.415 0.779 1.00 76.25 162 SER A CA 1
ATOM 1167 C C . SER A 1 162 ? 14.234 -25.177 -0.502 1.00 76.25 162 SER A C 1
ATOM 1169 O O . SER A 1 162 ? 15.357 -25.076 -0.996 1.00 76.25 162 SER A O 1
ATOM 1171 N N . GLU A 1 163 ? 13.287 -25.936 -1.047 1.00 78.88 163 GLU A N 1
ATOM 1172 C CA . GLU A 1 163 ? 13.479 -26.707 -2.275 1.00 78.88 163 GLU A CA 1
ATOM 1173 C C . GLU A 1 163 ? 13.490 -25.801 -3.517 1.00 78.88 163 GLU A C 1
ATOM 1175 O O . GLU A 1 163 ? 14.370 -25.931 -4.370 1.00 78.88 163 GLU A O 1
ATOM 1180 N N . ALA A 1 164 ? 12.605 -24.799 -3.566 1.00 71.69 164 ALA A N 1
ATOM 1181 C CA . ALA A 1 164 ? 12.611 -23.762 -4.595 1.00 71.69 164 ALA A CA 1
ATOM 1182 C C . ALA A 1 164 ? 13.914 -22.941 -4.574 1.00 71.69 164 ALA A C 1
ATOM 1184 O O . ALA A 1 164 ? 14.512 -22.700 -5.622 1.00 71.69 164 ALA A O 1
ATOM 1185 N N . MET A 1 165 ? 14.415 -22.568 -3.389 1.00 69.06 165 MET A N 1
ATOM 1186 C CA . MET A 1 165 ? 15.719 -21.904 -3.249 1.00 69.06 165 MET A CA 1
ATOM 1187 C C . MET A 1 165 ? 16.886 -22.813 -3.654 1.00 69.06 165 MET A C 1
ATOM 1189 O O . MET A 1 165 ? 17.863 -22.328 -4.225 1.00 69.06 165 MET A O 1
ATOM 1193 N N . GLY A 1 166 ? 16.782 -24.119 -3.396 1.00 76.19 166 GLY A N 1
ATOM 1194 C CA . GLY A 1 166 ? 17.741 -25.115 -3.872 1.00 76.19 166 GLY A CA 1
ATOM 1195 C C . GLY A 1 166 ? 17.808 -25.160 -5.398 1.00 76.19 166 GLY A C 1
ATOM 1196 O O . GLY A 1 166 ? 18.889 -25.027 -5.965 1.00 76.19 166 GLY A O 1
ATOM 1197 N N . GLN A 1 167 ? 16.658 -25.237 -6.071 1.00 73.69 167 GLN A N 1
ATOM 1198 C CA . GLN A 1 167 ? 16.588 -25.238 -7.539 1.00 73.69 167 GLN A CA 1
ATOM 1199 C C . GLN A 1 167 ? 17.088 -23.929 -8.158 1.00 73.69 167 GLN A C 1
ATOM 1201 O O . GLN A 1 167 ? 17.763 -23.947 -9.184 1.00 73.69 167 GLN A O 1
ATOM 1206 N N . ILE A 1 168 ? 16.802 -22.798 -7.512 1.00 69.38 168 ILE A N 1
ATOM 1207 C CA . ILE A 1 168 ? 17.319 -21.475 -7.875 1.00 69.38 168 ILE A CA 1
ATOM 1208 C C . ILE A 1 168 ? 18.855 -21.481 -7.800 1.00 69.38 168 ILE A C 1
ATOM 1210 O O . ILE A 1 168 ? 19.517 -21.142 -8.778 1.00 69.38 168 ILE A O 1
ATOM 1214 N N . MET A 1 169 ? 19.448 -21.968 -6.707 1.00 68.44 169 MET A N 1
ATOM 1215 C CA . MET A 1 169 ? 20.910 -22.057 -6.575 1.00 68.44 169 MET A CA 1
ATOM 1216 C C . MET A 1 169 ? 21.577 -23.035 -7.555 1.00 68.44 169 MET A C 1
ATOM 1218 O O . MET A 1 169 ? 22.750 -22.856 -7.886 1.00 68.44 169 MET A O 1
ATOM 1222 N N . GLU A 1 170 ? 20.851 -24.041 -8.039 1.00 74.94 170 GLU A N 1
ATOM 1223 C CA . GLU A 1 170 ? 21.335 -24.996 -9.041 1.00 74.94 170 GLU A CA 1
ATOM 1224 C C . GLU A 1 170 ? 21.211 -24.487 -10.488 1.00 74.94 170 GLU A C 1
ATOM 1226 O O . GLU A 1 170 ? 21.713 -25.133 -11.414 1.00 74.94 170 GLU A O 1
ATOM 1231 N N . MET A 1 171 ? 20.600 -23.317 -10.716 1.00 72.31 171 MET A N 1
ATOM 1232 C CA . MET A 1 171 ? 20.516 -22.745 -12.058 1.00 72.31 171 MET A CA 1
ATOM 1233 C C . MET A 1 171 ? 21.911 -22.367 -12.595 1.00 72.31 171 MET A C 1
ATOM 1235 O O . MET A 1 171 ? 22.647 -21.602 -11.954 1.00 72.31 171 MET A O 1
ATOM 1239 N N . PRO A 1 172 ? 22.279 -22.836 -13.805 1.00 59.72 172 PRO A N 1
ATOM 1240 C CA . PRO A 1 172 ? 23.531 -22.458 -14.452 1.00 59.72 172 PRO A CA 1
ATOM 1241 C C . PRO A 1 172 ? 23.653 -20.931 -14.570 1.00 59.72 172 PRO A C 1
ATOM 1243 O O . PRO A 1 172 ? 22.770 -20.280 -15.125 1.00 59.72 172 PRO A O 1
ATOM 1246 N N . GLY A 1 173 ? 24.745 -20.365 -14.049 1.00 68.44 173 GLY A N 1
ATOM 1247 C CA . GLY A 1 173 ? 25.039 -18.925 -14.085 1.00 68.44 173 GLY A CA 1
ATOM 1248 C C . GLY A 1 173 ? 24.681 -18.146 -12.812 1.00 68.44 173 GLY A C 1
ATOM 1249 O O . GLY A 1 173 ? 25.194 -17.046 -12.615 1.00 68.44 173 GLY A O 1
ATOM 1250 N N . MET A 1 174 ? 23.885 -18.703 -11.892 1.00 73.75 174 MET A N 1
ATOM 1251 C CA . MET A 1 174 ? 23.546 -17.984 -10.655 1.00 73.75 174 MET A CA 1
ATOM 1252 C C . MET A 1 174 ? 24.711 -17.948 -9.660 1.00 73.75 174 MET A C 1
ATOM 1254 O O . MET A 1 174 ? 24.961 -16.926 -9.024 1.00 73.75 174 MET A O 1
ATOM 1258 N N . MET A 1 175 ? 25.484 -19.033 -9.579 1.00 65.94 175 MET A N 1
ATOM 1259 C CA . MET A 1 175 ? 26.695 -19.068 -8.757 1.00 65.94 175 MET A CA 1
ATOM 1260 C C . MET A 1 175 ? 27.756 -18.079 -9.272 1.00 65.94 175 MET A C 1
ATOM 1262 O O . MET A 1 175 ? 28.400 -17.423 -8.459 1.00 65.94 175 MET A O 1
ATOM 1266 N N . GLU A 1 176 ? 27.868 -17.892 -10.595 1.00 75.25 176 GLU A N 1
ATOM 1267 C CA . GLU A 1 176 ? 28.727 -16.857 -11.198 1.00 75.25 176 GLU A CA 1
ATOM 1268 C C . GLU A 1 176 ? 28.245 -15.442 -10.850 1.00 75.25 176 GLU A C 1
ATOM 1270 O O . GLU A 1 176 ? 29.053 -14.603 -10.448 1.00 75.25 176 GLU A O 1
ATOM 1275 N N . ALA A 1 177 ? 26.935 -15.187 -10.926 1.00 64.75 177 ALA A N 1
ATOM 1276 C CA . ALA A 1 177 ? 26.348 -13.893 -10.574 1.00 64.75 177 ALA A CA 1
ATOM 1277 C C . ALA A 1 177 ? 26.542 -13.533 -9.089 1.00 64.75 177 ALA A C 1
ATOM 1279 O O . ALA A 1 177 ? 26.869 -12.391 -8.771 1.00 64.75 177 ALA A O 1
ATOM 1280 N N . ILE A 1 178 ? 26.408 -14.502 -8.176 1.00 67.69 178 ILE A N 1
ATOM 1281 C CA . ILE A 1 178 ? 26.633 -14.292 -6.737 1.00 67.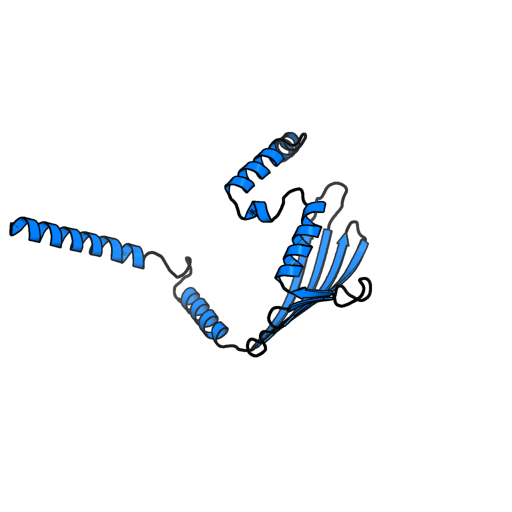69 178 ILE A CA 1
ATOM 1282 C C . ILE A 1 178 ? 28.112 -14.006 -6.453 1.00 67.69 178 ILE A C 1
ATOM 1284 O O . ILE A 1 178 ? 28.419 -13.101 -5.681 1.00 67.69 178 ILE A O 1
ATOM 1288 N N . THR A 1 179 ? 29.036 -14.712 -7.112 1.00 71.25 179 THR A N 1
ATOM 1289 C CA . THR A 1 179 ? 30.475 -14.429 -6.974 1.00 71.25 179 THR A CA 1
ATOM 1290 C C . THR A 1 179 ? 30.910 -13.106 -7.603 1.00 71.25 179 THR A C 1
ATOM 1292 O O . THR A 1 179 ? 31.938 -12.568 -7.214 1.00 71.25 179 THR A O 1
ATOM 1295 N N . ALA A 1 180 ? 30.150 -12.564 -8.558 1.00 66.25 180 ALA A N 1
ATOM 1296 C CA . ALA A 1 180 ? 30.427 -11.258 -9.157 1.00 66.25 180 ALA A CA 1
ATOM 1297 C C . ALA A 1 180 ? 29.953 -10.076 -8.287 1.00 66.25 180 ALA A C 1
ATOM 1299 O O . ALA A 1 180 ? 30.356 -8.940 -8.532 1.00 66.25 180 ALA A O 1
ATOM 1300 N N . LEU A 1 181 ? 29.099 -10.334 -7.289 1.00 57.44 181 LEU A N 1
ATOM 1301 C CA . LEU A 1 181 ? 28.550 -9.338 -6.360 1.00 57.44 181 LEU A CA 1
ATOM 1302 C C . LEU A 1 181 ? 29.312 -9.245 -5.024 1.00 57.44 181 LEU A C 1
ATOM 1304 O O . LEU A 1 181 ? 29.045 -8.325 -4.249 1.00 57.44 181 LEU A O 1
ATOM 1308 N N . SER A 1 182 ? 30.235 -10.174 -4.748 1.00 50.03 182 SER A N 1
ATOM 1309 C CA . SER A 1 182 ? 31.137 -10.170 -3.581 1.00 50.03 182 SER A CA 1
ATOM 1310 C C . SER A 1 182 ? 32.496 -9.564 -3.906 1.00 50.03 182 SER A C 1
ATOM 1312 O O . SER A 1 182 ? 33.000 -8.769 -3.084 1.00 50.03 182 SER A O 1
#

pLDDT: mean 80.55, std 13.38, range [44.75, 97.5]